Protein AF-A0A327U2F1-F1 (afdb_monomer_lite)

Sequence (173 aa):
MKSTLTELVAAAAGGSTENSPLPLDLAAALYTAVAEDRASMRLNGAPATAQMMVEISSTDDPDEYLATAESSLRYSLTLDGEAAVTRLCWTLDCWGESVGRGMLTRPCRDHLDNVVPGLLPNAADDIRPGDREAAARESRTMRLNAWEQEARNALIGHQGDLRVIDGLRTESA

Radius of gyration: 26.9 Å; chains: 1; bounding box: 74×36×68 Å

pLDDT: mean 76.72, std 14.53, range [38.81, 93.31]

Foldseek 3Di:
DKDQLQQQLVCLVVVNCVRHVDHNVLSVVVLVVVQLCCVLQVVVVADDSRGWMKDWDDDPDPQWIWIATPPQWIWIWGNPDPTDIFTFQSPPPGRAGFDDRYNDRGGHPVCVVVPDPDDDPPPPPDDDVPVVVVSVVVVVVVVVVVVVVVVVVVVVVVVVVVVVVVVVVVVVD

Structure (mmCIF, N/CA/C/O backbone):
data_AF-A0A327U2F1-F1
#
_entry.id   AF-A0A327U2F1-F1
#
loop_
_atom_site.group_PDB
_atom_site.id
_atom_site.type_symbol
_atom_site.label_atom_id
_atom_site.label_alt_id
_atom_site.label_comp_id
_atom_site.label_asym_id
_atom_site.label_entity_id
_atom_site.label_seq_id
_atom_site.pdbx_PDB_ins_code
_atom_site.Cartn_x
_atom_site.Cartn_y
_atom_site.Cartn_z
_atom_site.occupancy
_atom_site.B_iso_or_equiv
_atom_site.auth_seq_id
_atom_site.auth_comp_id
_atom_site.auth_asym_id
_atom_site.auth_atom_id
_atom_site.pdbx_PDB_model_num
ATOM 1 N N . MET A 1 1 ? 15.005 5.357 -11.309 1.00 81.88 1 MET A N 1
ATOM 2 C CA . MET A 1 1 ? 14.381 5.917 -12.532 1.00 81.88 1 MET A CA 1
ATOM 3 C C . MET A 1 1 ? 13.040 6.528 -12.162 1.00 81.88 1 MET A C 1
ATOM 5 O O . MET A 1 1 ? 12.336 5.895 -11.390 1.00 81.88 1 MET A O 1
ATOM 9 N N . LYS A 1 2 ? 12.697 7.723 -12.667 1.00 86.12 2 LYS A N 1
ATOM 10 C CA . LYS A 1 2 ? 11.400 8.380 -12.420 1.00 86.12 2 LYS A CA 1
ATOM 11 C C . LYS A 1 2 ? 10.613 8.491 -13.721 1.00 86.12 2 LYS A C 1
ATOM 13 O O . LYS A 1 2 ? 11.114 9.096 -14.662 1.00 86.12 2 LYS A O 1
ATOM 18 N N . SER A 1 3 ? 9.407 7.943 -13.752 1.00 88.00 3 SER A N 1
ATOM 19 C CA . SER A 1 3 ? 8.504 7.975 -14.909 1.00 88.00 3 SER A CA 1
ATOM 20 C C . SER A 1 3 ? 7.054 7.987 -14.439 1.00 88.00 3 SER A C 1
ATOM 22 O O . SER A 1 3 ? 6.764 7.603 -13.304 1.00 88.00 3 SER A O 1
ATOM 24 N N . THR A 1 4 ? 6.121 8.383 -15.298 1.00 91.00 4 THR A N 1
ATOM 25 C CA . THR A 1 4 ? 4.705 8.101 -15.031 1.00 91.00 4 THR A CA 1
ATOM 26 C C . THR A 1 4 ? 4.415 6.608 -15.214 1.00 91.00 4 THR A C 1
ATOM 28 O O . THR A 1 4 ? 5.114 5.906 -15.952 1.00 91.00 4 THR A O 1
ATOM 31 N N . LEU A 1 5 ? 3.358 6.104 -14.572 1.00 87.06 5 LEU A N 1
ATOM 32 C CA . LEU A 1 5 ? 2.925 4.710 -14.744 1.00 87.06 5 LEU A CA 1
ATOM 33 C C . LEU A 1 5 ? 2.603 4.353 -16.205 1.00 87.06 5 LEU A C 1
ATOM 35 O O . LEU A 1 5 ? 2.879 3.239 -16.643 1.00 87.06 5 LEU A O 1
ATOM 39 N N . THR A 1 6 ? 2.041 5.289 -16.975 1.00 89.38 6 THR A N 1
ATOM 40 C CA . THR A 1 6 ? 1.715 5.047 -18.392 1.00 89.38 6 THR A CA 1
ATOM 41 C C . THR A 1 6 ? 2.972 4.973 -19.255 1.00 89.38 6 THR A C 1
ATOM 43 O O . THR A 1 6 ? 3.067 4.107 -20.123 1.00 89.38 6 THR A O 1
ATOM 46 N N . GLU A 1 7 ? 3.949 5.850 -19.008 1.00 90.06 7 GLU A N 1
ATOM 47 C CA . GLU A 1 7 ? 5.244 5.814 -19.697 1.00 90.06 7 GLU A CA 1
ATOM 48 C C . GLU A 1 7 ? 6.001 4.522 -19.395 1.00 90.06 7 GLU A C 1
ATOM 50 O O . GLU A 1 7 ? 6.575 3.939 -20.309 1.00 90.06 7 GLU A O 1
ATOM 55 N N . LEU A 1 8 ? 5.942 4.040 -18.150 1.00 88.00 8 LEU A N 1
ATOM 56 C CA . LEU A 1 8 ? 6.572 2.787 -17.742 1.00 88.00 8 LEU A CA 1
ATOM 57 C C . LEU A 1 8 ? 6.010 1.591 -18.526 1.00 88.00 8 LEU A C 1
ATOM 59 O O . LEU A 1 8 ? 6.764 0.812 -19.104 1.00 88.00 8 LEU A O 1
ATOM 63 N N . VAL A 1 9 ? 4.680 1.475 -18.601 1.00 89.44 9 VAL A N 1
ATOM 64 C CA . VAL A 1 9 ? 4.012 0.401 -19.355 1.00 89.44 9 VAL A CA 1
ATOM 65 C C . VAL A 1 9 ? 4.309 0.514 -20.853 1.00 89.44 9 VAL A C 1
ATOM 67 O O . VAL A 1 9 ? 4.616 -0.486 -21.501 1.00 89.44 9 VAL A O 1
ATOM 70 N N . ALA A 1 10 ? 4.264 1.726 -21.413 1.00 88.44 10 ALA A N 1
ATOM 71 C CA . ALA A 1 10 ? 4.562 1.952 -22.826 1.00 88.44 10 ALA A CA 1
ATOM 72 C C . ALA A 1 10 ? 6.023 1.614 -23.174 1.00 88.44 10 ALA A C 1
ATOM 74 O O . ALA A 1 10 ? 6.286 0.996 -24.206 1.00 88.44 10 ALA A O 1
ATOM 75 N N . ALA A 1 11 ? 6.969 1.974 -22.305 1.00 86.94 11 ALA A N 1
ATOM 76 C CA . ALA A 1 11 ? 8.381 1.656 -22.469 1.00 86.94 11 ALA A CA 1
ATOM 77 C C . ALA A 1 11 ? 8.644 0.148 -22.386 1.00 86.94 11 ALA A C 1
ATOM 79 O O . ALA A 1 11 ? 9.365 -0.387 -23.231 1.00 86.94 11 ALA A O 1
ATOM 80 N N . ALA A 1 12 ? 8.001 -0.542 -21.439 1.00 86.31 12 ALA A N 1
ATOM 81 C CA . ALA A 1 12 ? 8.086 -1.992 -21.313 1.00 86.31 12 ALA A CA 1
ATOM 82 C C . ALA A 1 12 ? 7.512 -2.711 -22.549 1.00 86.31 12 ALA A C 1
ATOM 84 O O . ALA A 1 12 ? 8.099 -3.677 -23.031 1.00 86.31 12 ALA A O 1
ATOM 85 N N . ALA A 1 13 ? 6.414 -2.201 -23.121 1.00 87.00 13 ALA A N 1
ATOM 86 C CA . ALA A 1 13 ? 5.814 -2.747 -24.341 1.00 87.00 13 ALA A CA 1
ATOM 87 C C . ALA A 1 13 ? 6.685 -2.520 -25.588 1.00 87.00 13 ALA A C 1
ATOM 89 O O . ALA A 1 13 ? 6.722 -3.359 -26.486 1.00 87.00 13 ALA A O 1
ATOM 90 N N . GLY A 1 14 ? 7.383 -1.383 -25.646 1.00 83.00 14 GLY A N 1
ATOM 91 C CA . GLY A 1 14 ? 8.299 -1.037 -26.733 1.00 83.00 14 GLY A CA 1
ATOM 92 C C . GLY A 1 14 ? 9.695 -1.654 -26.611 1.00 83.00 14 GLY A C 1
ATOM 93 O O . GLY A 1 14 ? 10.513 -1.447 -27.506 1.00 83.00 14 GLY A O 1
ATOM 94 N N . GLY A 1 15 ? 9.990 -2.373 -25.521 1.00 72.12 15 GLY A N 1
ATOM 95 C CA . GLY A 1 15 ? 11.315 -2.940 -25.248 1.00 72.12 15 GLY A CA 1
ATOM 96 C C . GLY A 1 15 ? 12.400 -1.890 -24.980 1.00 72.12 15 GLY A C 1
ATOM 97 O O . GLY A 1 15 ? 13.583 -2.171 -25.167 1.00 72.12 15 GLY A O 1
ATOM 98 N N . SER A 1 16 ? 12.018 -0.673 -24.582 1.00 70.06 16 SER A N 1
ATOM 99 C CA . SER A 1 16 ? 12.968 0.402 -24.289 1.00 70.06 16 SER A CA 1
ATOM 100 C C . SER A 1 16 ? 13.442 0.325 -22.839 1.00 70.06 16 SER A C 1
ATOM 102 O O . SER A 1 16 ? 12.703 0.660 -21.911 1.00 70.06 16 SER A O 1
ATOM 104 N N . THR A 1 17 ? 14.702 -0.071 -22.651 1.00 63.50 17 THR A N 1
ATOM 105 C CA . THR A 1 17 ? 15.356 -0.139 -21.335 1.00 63.50 17 THR A CA 1
ATOM 106 C C . THR A 1 17 ? 15.721 1.232 -20.766 1.00 63.50 17 THR A C 1
ATOM 108 O O . THR A 1 17 ? 15.960 1.339 -19.567 1.00 63.50 17 THR A O 1
ATOM 111 N N . GLU A 1 18 ? 15.729 2.293 -21.585 1.00 63.94 18 GLU A N 1
ATOM 112 C CA . GLU A 1 18 ? 15.960 3.667 -21.107 1.00 63.94 18 GLU A CA 1
ATOM 113 C C . GLU A 1 18 ? 14.835 4.146 -20.179 1.00 63.94 18 GLU A C 1
ATOM 115 O O . GLU A 1 18 ? 15.088 4.929 -19.265 1.00 63.94 18 GLU A O 1
ATOM 120 N N . ASN A 1 19 ? 13.609 3.649 -20.395 1.00 63.22 19 ASN A N 1
ATOM 121 C CA . ASN A 1 19 ? 12.398 4.141 -19.733 1.00 63.22 19 ASN A CA 1
ATOM 122 C C . ASN A 1 19 ? 11.614 3.063 -18.958 1.00 63.22 19 ASN A C 1
ATOM 124 O O . ASN A 1 19 ? 10.681 3.412 -18.236 1.00 63.22 19 ASN A O 1
ATOM 128 N N . SER A 1 20 ? 11.958 1.774 -19.081 1.00 75.00 20 SER A N 1
ATOM 129 C CA . SER A 1 20 ? 11.461 0.724 -18.182 1.00 75.00 20 SER A CA 1
ATOM 130 C C . SER A 1 20 ? 12.533 -0.332 -17.909 1.00 75.00 20 SER A C 1
ATOM 132 O O . SER A 1 20 ? 12.900 -1.068 -18.825 1.00 75.00 20 SER A O 1
ATOM 134 N N . PRO A 1 21 ? 12.998 -0.477 -16.654 1.00 80.94 21 PRO A N 1
ATOM 135 C CA . PRO A 1 21 ? 13.828 -1.608 -16.255 1.00 80.94 21 PRO A CA 1
ATOM 136 C C . PRO A 1 21 ? 13.002 -2.890 -16.042 1.00 80.94 21 PRO A C 1
ATOM 138 O O . PRO A 1 21 ? 13.579 -3.941 -15.798 1.00 80.94 21 PRO A O 1
ATOM 141 N N . LEU A 1 22 ? 11.666 -2.816 -16.110 1.00 86.12 22 LEU A N 1
ATOM 142 C CA . LEU A 1 22 ? 10.762 -3.926 -15.812 1.00 86.12 22 LEU A CA 1
ATOM 143 C C . LEU A 1 22 ? 10.200 -4.570 -17.094 1.00 86.12 22 LEU A C 1
ATOM 145 O O . LEU A 1 22 ? 9.918 -3.844 -18.058 1.00 86.12 22 LEU A O 1
ATOM 149 N N . PRO A 1 23 ? 9.936 -5.892 -17.090 1.00 88.75 23 PRO A N 1
ATOM 150 C CA . PRO A 1 23 ? 9.118 -6.559 -18.101 1.00 88.75 23 PRO A CA 1
ATOM 151 C C . PRO A 1 23 ? 7.698 -5.985 -18.179 1.00 88.75 23 PRO A C 1
ATOM 153 O O . PRO A 1 23 ? 7.166 -5.467 -17.195 1.00 88.75 23 PRO A O 1
ATOM 156 N N . LEU A 1 24 ? 7.054 -6.135 -19.342 1.00 88.31 24 LEU A N 1
ATOM 157 C CA . LEU A 1 24 ? 5.709 -5.603 -19.596 1.00 88.31 24 LEU A CA 1
ATOM 158 C C . LEU A 1 24 ? 4.666 -6.115 -18.598 1.00 88.31 24 LEU A C 1
ATOM 160 O O . LEU A 1 24 ? 3.898 -5.315 -18.064 1.00 88.31 24 LEU A O 1
ATOM 164 N N . ASP A 1 25 ? 4.663 -7.418 -18.324 1.00 88.75 25 ASP A N 1
ATOM 165 C CA . ASP A 1 25 ? 3.681 -8.034 -17.427 1.00 88.75 25 ASP A CA 1
ATOM 166 C C . ASP A 1 25 ? 3.788 -7.460 -16.010 1.00 88.75 25 ASP A C 1
ATOM 168 O O . ASP A 1 25 ? 2.780 -7.112 -15.393 1.00 88.75 25 ASP A O 1
ATOM 172 N N . LEU A 1 26 ? 5.017 -7.247 -15.531 1.00 89.81 26 LEU A N 1
ATOM 173 C CA . LEU A 1 26 ? 5.280 -6.677 -14.213 1.00 89.81 26 LEU A CA 1
ATOM 174 C C . LEU A 1 26 ? 4.917 -5.186 -14.146 1.00 89.81 26 LEU A C 1
ATOM 176 O O . LEU A 1 26 ? 4.334 -4.730 -13.162 1.00 89.81 26 LEU A O 1
ATOM 180 N N . ALA A 1 27 ? 5.200 -4.421 -15.204 1.00 90.19 27 ALA A N 1
ATOM 181 C CA . ALA A 1 27 ? 4.784 -3.023 -15.297 1.00 90.19 27 ALA A CA 1
ATOM 182 C C . ALA A 1 27 ? 3.247 -2.884 -15.297 1.00 90.19 27 ALA A C 1
ATOM 184 O O . ALA A 1 27 ? 2.698 -1.997 -14.636 1.00 90.19 27 ALA A O 1
ATOM 185 N N . ALA A 1 28 ? 2.540 -3.781 -15.993 1.00 89.81 28 ALA A N 1
ATOM 186 C CA . ALA A 1 28 ? 1.079 -3.833 -16.000 1.00 89.81 28 ALA A CA 1
ATOM 187 C C . ALA A 1 28 ? 0.501 -4.266 -14.638 1.00 89.81 28 ALA A C 1
ATOM 189 O O . ALA A 1 28 ? -0.496 -3.697 -14.176 1.00 89.81 28 ALA A O 1
ATOM 190 N N . ALA A 1 29 ? 1.145 -5.223 -13.965 1.00 90.25 29 ALA A N 1
ATOM 191 C CA . ALA A 1 29 ? 0.783 -5.641 -12.614 1.00 90.25 29 ALA A CA 1
ATOM 192 C C . ALA A 1 29 ? 0.938 -4.486 -11.613 1.00 90.25 29 ALA A C 1
ATOM 194 O O . ALA A 1 29 ? 0.014 -4.209 -10.847 1.00 90.25 29 ALA A O 1
ATOM 195 N N . LEU A 1 30 ? 2.046 -3.740 -11.680 1.00 90.06 30 LEU A N 1
ATOM 196 C CA . LEU A 1 30 ? 2.272 -2.557 -10.847 1.00 90.06 30 LEU A CA 1
ATOM 197 C C . LEU A 1 30 ? 1.222 -1.468 -11.098 1.00 90.06 30 LEU A C 1
ATOM 199 O O . LEU A 1 30 ? 0.677 -0.912 -10.144 1.00 90.06 30 LEU A O 1
ATOM 203 N N . TYR A 1 31 ? 0.894 -1.181 -12.363 1.00 90.62 31 TYR A N 1
ATOM 204 C CA . TYR A 1 31 ? -0.174 -0.235 -12.702 1.00 90.62 31 TYR A CA 1
ATOM 205 C C . TYR A 1 31 ? -1.494 -0.622 -12.025 1.00 90.62 31 TYR A C 1
ATOM 207 O O . TYR A 1 31 ? -2.163 0.218 -11.416 1.00 90.62 31 TYR A O 1
ATOM 215 N N . THR A 1 32 ? -1.857 -1.901 -12.127 1.00 89.44 32 THR A N 1
ATOM 216 C CA . THR A 1 32 ? -3.103 -2.439 -11.572 1.00 89.44 32 THR A CA 1
ATOM 217 C C . THR A 1 32 ? -3.100 -2.355 -10.049 1.00 89.44 32 THR A C 1
ATOM 219 O O . THR A 1 32 ? -4.050 -1.825 -9.476 1.00 89.44 32 THR A O 1
ATOM 222 N N . ALA A 1 33 ? -2.004 -2.757 -9.399 1.00 88.25 33 ALA A N 1
ATOM 223 C CA . ALA A 1 33 ? -1.843 -2.664 -7.950 1.00 88.25 33 ALA A CA 1
ATOM 224 C C . ALA A 1 33 ? -2.005 -1.218 -7.446 1.00 88.25 33 ALA A C 1
ATOM 226 O O . ALA A 1 33 ? -2.763 -0.964 -6.508 1.00 88.25 33 ALA A O 1
ATOM 227 N N . VAL A 1 34 ? -1.375 -0.245 -8.116 1.00 87.69 34 VAL A N 1
ATOM 228 C CA . VAL A 1 34 ? -1.520 1.177 -7.764 1.00 87.69 34 VAL A CA 1
ATOM 229 C C . VAL A 1 34 ? -2.951 1.664 -7.995 1.00 87.69 34 VAL A C 1
ATOM 231 O O . VAL A 1 34 ? -3.483 2.413 -7.174 1.00 87.69 34 VAL A O 1
ATOM 234 N N . ALA A 1 35 ? -3.610 1.251 -9.082 1.00 86.88 35 ALA A N 1
ATOM 235 C CA . ALA A 1 35 ? -5.000 1.615 -9.353 1.00 86.88 35 ALA A CA 1
ATOM 236 C C . ALA A 1 35 ? -5.957 1.096 -8.267 1.00 86.88 35 ALA A C 1
ATOM 238 O O . ALA A 1 35 ? -6.794 1.855 -7.765 1.00 86.88 35 ALA A O 1
ATOM 239 N N . GLU A 1 36 ? -5.815 -0.174 -7.888 1.00 85.62 36 GLU A N 1
ATOM 240 C CA . GLU A 1 36 ? -6.610 -0.822 -6.845 1.00 85.62 36 GLU A CA 1
ATOM 241 C C . GLU A 1 36 ? -6.368 -0.187 -5.475 1.00 85.62 36 GLU A C 1
ATOM 243 O O . GLU A 1 36 ? -7.316 0.097 -4.734 1.00 85.62 36 GLU A O 1
ATOM 248 N N . ASP A 1 37 ? -5.115 0.119 -5.146 1.00 80.94 37 ASP A N 1
ATOM 249 C CA . ASP A 1 37 ? -4.766 0.801 -3.907 1.00 80.94 37 ASP A CA 1
ATOM 250 C C . ASP A 1 37 ? -5.311 2.226 -3.870 1.00 80.94 37 ASP A C 1
ATOM 252 O O . ASP A 1 37 ? -5.944 2.619 -2.890 1.00 80.94 37 ASP A O 1
ATOM 256 N N . ARG A 1 38 ? -5.160 2.988 -4.955 1.00 80.88 38 ARG A N 1
ATOM 257 C CA . ARG A 1 38 ? -5.714 4.3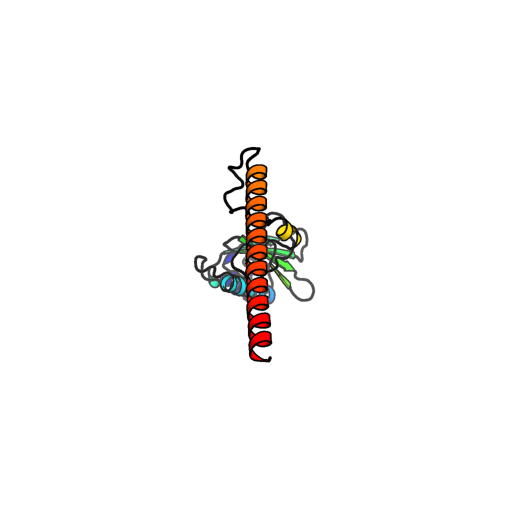42 -5.079 1.00 80.88 38 ARG A CA 1
ATOM 258 C C . ARG A 1 38 ? -7.232 4.342 -4.896 1.00 80.88 38 ARG A C 1
ATOM 260 O O . ARG A 1 38 ? -7.762 5.207 -4.192 1.00 80.88 38 ARG A O 1
ATOM 267 N N . ALA A 1 39 ? -7.927 3.381 -5.506 1.00 79.88 39 ALA A N 1
ATOM 268 C CA . ALA A 1 39 ? -9.376 3.231 -5.399 1.00 79.88 39 ALA A CA 1
ATOM 269 C C . ALA A 1 39 ? -9.810 2.801 -3.988 1.00 79.88 39 ALA A C 1
ATOM 271 O O . ALA A 1 39 ? -10.674 3.443 -3.384 1.00 79.88 39 ALA A O 1
ATOM 272 N N . SER A 1 40 ? -9.187 1.758 -3.432 1.00 76.81 40 SER A N 1
ATOM 273 C CA . SER A 1 40 ? -9.511 1.235 -2.097 1.00 76.81 40 SER A CA 1
ATOM 274 C C . SER A 1 40 ? -9.218 2.247 -0.986 1.00 76.81 40 SER A C 1
ATOM 276 O O . SER A 1 40 ? -9.946 2.317 0.006 1.00 76.81 40 SER A O 1
ATOM 278 N N . MET A 1 41 ? -8.199 3.085 -1.176 1.00 73.56 41 MET A N 1
ATOM 279 C CA . MET A 1 41 ? -7.802 4.134 -0.240 1.00 73.56 41 MET A CA 1
ATOM 280 C C . MET A 1 41 ? -8.442 5.488 -0.524 1.00 73.56 41 MET A C 1
ATOM 282 O O . MET A 1 41 ? -8.155 6.440 0.196 1.00 73.56 41 MET A O 1
ATOM 286 N N . ARG A 1 42 ? -9.311 5.587 -1.539 1.00 73.38 42 ARG A N 1
ATOM 287 C CA . ARG A 1 42 ? -9.991 6.825 -1.949 1.00 73.38 42 ARG A CA 1
ATOM 288 C C . ARG A 1 42 ? -9.033 8.024 -1.991 1.00 73.38 42 ARG A C 1
ATOM 290 O O . ARG A 1 42 ? -9.360 9.103 -1.489 1.00 73.38 42 ARG A O 1
ATOM 297 N N . LEU A 1 43 ? -7.857 7.839 -2.595 1.00 71.94 43 LEU A N 1
ATOM 298 C CA . LEU A 1 43 ? -6.842 8.885 -2.778 1.00 71.94 43 LEU A CA 1
ATOM 299 C C . LEU A 1 43 ? -7.281 9.863 -3.881 1.00 71.94 43 LEU A C 1
ATOM 301 O O . LEU A 1 43 ? -6.610 10.052 -4.890 1.00 71.94 43 LEU A O 1
ATOM 305 N N . ASN A 1 44 ? -8.449 10.478 -3.708 1.00 66.94 44 ASN A N 1
ATOM 306 C CA . ASN A 1 44 ? -9.093 11.319 -4.715 1.00 66.94 44 ASN A CA 1
ATOM 307 C C . ASN A 1 44 ? -8.343 12.638 -4.959 1.00 66.94 44 ASN A C 1
ATOM 309 O O . ASN A 1 44 ? -8.579 13.280 -5.976 1.00 66.94 44 ASN A O 1
ATOM 313 N N . GLY A 1 45 ? -7.461 13.036 -4.034 1.00 70.19 45 GLY A N 1
ATOM 314 C CA . GLY A 1 45 ? -6.553 14.174 -4.198 1.00 70.19 45 GLY A CA 1
ATOM 315 C C . GLY A 1 45 ? -5.222 13.824 -4.870 1.00 70.19 45 GLY A C 1
ATOM 316 O O . GLY A 1 45 ? -4.489 14.735 -5.240 1.00 70.19 45 GLY A O 1
ATOM 317 N N . ALA A 1 46 ? -4.902 12.535 -5.031 1.00 74.44 46 ALA A N 1
ATOM 318 C CA . ALA A 1 46 ? -3.744 12.112 -5.809 1.00 74.44 46 ALA A CA 1
ATOM 319 C C . ALA A 1 46 ? -4.065 12.195 -7.312 1.00 74.44 46 ALA A C 1
ATOM 321 O O . ALA A 1 46 ? -5.236 12.024 -7.695 1.00 74.44 46 ALA A O 1
ATOM 322 N N . PRO A 1 47 ? -3.050 12.405 -8.170 1.00 80.69 47 PRO A N 1
ATOM 323 C CA . PRO A 1 47 ? -3.222 12.354 -9.615 1.00 80.69 47 PRO A CA 1
ATOM 324 C C . PRO A 1 47 ? -3.935 11.080 -10.073 1.00 80.69 47 PRO A C 1
ATOM 326 O O . PRO A 1 47 ? -4.014 10.066 -9.365 1.00 80.69 47 P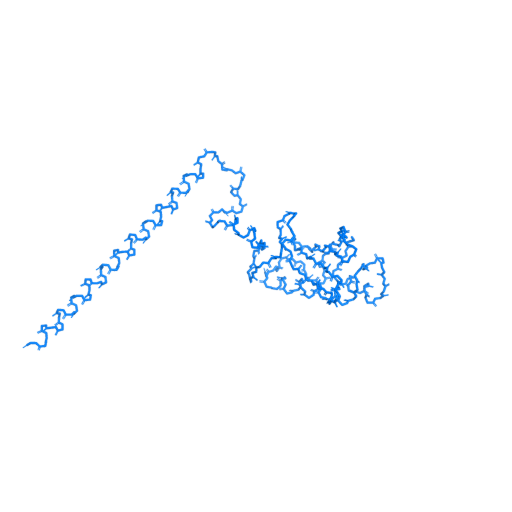RO A O 1
ATOM 329 N N . ALA A 1 48 ? -4.511 11.131 -11.272 1.00 84.62 48 ALA A N 1
ATOM 330 C CA . ALA A 1 48 ? -5.032 9.923 -11.896 1.00 84.62 48 ALA A CA 1
ATOM 331 C C . ALA A 1 48 ? -3.901 8.890 -11.999 1.00 84.62 48 ALA A C 1
ATOM 333 O O . ALA A 1 48 ? -2.767 9.273 -12.270 1.00 84.62 48 ALA A O 1
ATOM 334 N N . THR A 1 49 ? -4.200 7.596 -11.834 1.00 84.19 49 THR A N 1
ATOM 335 C CA . THR A 1 49 ? -3.189 6.521 -11.859 1.00 84.19 49 THR A CA 1
ATOM 336 C C . THR A 1 49 ? -2.232 6.651 -13.046 1.00 84.19 49 THR A C 1
ATOM 338 O O . THR A 1 49 ? -1.026 6.544 -12.886 1.00 84.19 49 THR A O 1
ATOM 341 N N . ALA A 1 50 ? -2.756 6.992 -14.225 1.00 83.81 50 ALA A N 1
ATOM 342 C CA . ALA A 1 50 ? -1.973 7.194 -15.442 1.00 83.81 50 ALA A CA 1
ATOM 343 C C . ALA A 1 50 ? -0.864 8.262 -15.332 1.00 83.81 50 ALA A C 1
ATOM 345 O O . ALA A 1 50 ? 0.139 8.165 -16.037 1.00 83.81 50 ALA A O 1
ATOM 346 N N . GLN A 1 51 ? -1.062 9.269 -14.482 1.00 86.12 51 GLN A N 1
ATOM 347 C CA . GLN A 1 51 ? -0.188 10.429 -14.291 1.00 86.12 51 GLN A CA 1
ATOM 348 C C . GLN A 1 51 ? 0.641 10.346 -13.005 1.00 86.12 51 GLN A C 1
ATOM 350 O O . GLN A 1 51 ? 1.466 11.224 -12.779 1.00 86.12 51 GLN A O 1
ATOM 355 N N . MET A 1 52 ? 0.425 9.330 -12.163 1.00 87.69 52 MET A N 1
ATOM 356 C CA . MET A 1 52 ? 1.199 9.180 -10.935 1.00 87.69 52 MET A CA 1
ATOM 357 C C . MET A 1 52 ? 2.660 8.898 -11.277 1.00 87.69 52 MET A C 1
ATOM 359 O O . MET A 1 52 ? 2.959 7.959 -12.026 1.00 87.69 52 MET A O 1
ATOM 363 N N . MET A 1 53 ? 3.559 9.700 -10.710 1.00 89.75 53 MET A N 1
ATOM 364 C CA . MET A 1 53 ? 4.991 9.449 -10.796 1.00 89.75 53 MET A CA 1
ATOM 365 C C . MET A 1 53 ? 5.369 8.229 -9.961 1.00 89.75 53 MET A C 1
ATOM 367 O O . MET A 1 53 ? 4.936 8.066 -8.817 1.00 89.75 53 MET A O 1
ATOM 371 N N . VAL A 1 54 ? 6.213 7.386 -10.543 1.00 90.19 54 VAL A N 1
ATOM 372 C CA . VAL A 1 54 ? 6.803 6.218 -9.899 1.00 90.19 54 VAL A CA 1
ATOM 373 C C . VAL A 1 54 ? 8.311 6.315 -9.998 1.00 90.19 54 VAL A C 1
ATOM 375 O O . VAL A 1 54 ? 8.874 6.589 -11.059 1.00 90.19 54 VAL A O 1
ATOM 378 N N . GLU A 1 55 ? 8.961 6.089 -8.866 1.00 91.06 55 GLU A N 1
ATOM 379 C CA . GLU A 1 55 ? 10.398 5.930 -8.765 1.00 91.06 55 GLU A CA 1
ATOM 380 C C . GLU A 1 55 ? 10.740 4.452 -8.589 1.00 91.06 55 GLU A C 1
ATOM 382 O O . GLU A 1 55 ? 10.305 3.831 -7.623 1.00 91.06 55 GLU A O 1
ATOM 387 N N . ILE A 1 56 ? 11.516 3.900 -9.522 1.00 90.25 56 ILE A N 1
ATOM 388 C CA . ILE A 1 56 ? 12.041 2.533 -9.452 1.00 90.25 56 ILE A CA 1
ATOM 389 C C . ILE A 1 56 ? 13.512 2.585 -9.054 1.00 90.25 56 ILE A C 1
ATOM 391 O O . ILE A 1 56 ? 14.314 3.255 -9.718 1.00 90.25 56 ILE A O 1
ATOM 395 N N . SER A 1 57 ? 13.864 1.856 -8.004 1.00 88.81 57 SER A N 1
ATOM 396 C CA . SER A 1 57 ? 15.232 1.650 -7.528 1.00 88.81 57 SER A CA 1
ATOM 397 C C . SER A 1 57 ? 15.537 0.156 -7.456 1.00 88.81 57 SER A C 1
ATOM 399 O O . SER A 1 57 ? 14.699 -0.614 -6.991 1.00 88.81 57 SER A O 1
ATOM 401 N N . SER A 1 58 ? 16.727 -0.246 -7.902 1.00 84.81 58 SER A N 1
ATOM 402 C CA . SER A 1 58 ? 17.239 -1.603 -7.681 1.00 84.81 58 SER A CA 1
ATOM 403 C C . SER A 1 58 ? 17.505 -1.835 -6.195 1.00 84.81 58 SER A C 1
ATOM 405 O O . SER A 1 58 ? 17.863 -0.891 -5.481 1.00 84.81 58 SER A O 1
ATOM 407 N N . THR A 1 59 ? 17.353 -3.073 -5.741 1.00 83.94 59 THR A N 1
ATOM 408 C CA . THR A 1 59 ? 17.844 -3.510 -4.429 1.00 83.94 59 THR A CA 1
ATOM 409 C C . THR A 1 59 ? 19.235 -4.146 -4.584 1.00 83.94 59 THR A C 1
ATOM 411 O O . THR A 1 59 ? 19.860 -4.037 -5.643 1.00 83.94 59 THR A O 1
ATOM 414 N N . ASP A 1 60 ? 19.753 -4.760 -3.516 1.00 83.69 60 ASP A N 1
ATOM 415 C CA . ASP A 1 60 ? 20.979 -5.567 -3.578 1.00 83.69 60 ASP A CA 1
ATOM 416 C C . ASP A 1 60 ? 20.773 -6.886 -4.352 1.00 83.69 60 ASP A C 1
ATOM 418 O O . ASP A 1 60 ? 21.750 -7.524 -4.752 1.00 83.69 60 ASP A O 1
ATOM 422 N N . ASP A 1 61 ? 19.516 -7.284 -4.574 1.00 81.94 61 ASP A N 1
ATOM 423 C CA . ASP A 1 61 ? 19.132 -8.457 -5.353 1.00 81.94 61 ASP A CA 1
ATOM 424 C C . ASP A 1 61 ? 18.818 -8.040 -6.806 1.00 81.94 61 ASP A C 1
ATOM 426 O O . ASP A 1 61 ? 18.012 -7.130 -7.023 1.00 81.94 61 ASP A O 1
ATOM 430 N N . PRO A 1 62 ? 19.458 -8.651 -7.823 1.00 78.75 62 PRO A N 1
ATOM 431 C CA . PRO A 1 62 ? 19.223 -8.308 -9.226 1.00 78.75 62 PRO A CA 1
ATOM 432 C C . PRO A 1 62 ? 17.790 -8.578 -9.705 1.00 78.75 62 PRO A C 1
ATOM 434 O O . PRO A 1 62 ? 17.370 -7.953 -10.682 1.00 78.75 62 PRO A O 1
ATOM 437 N N . ASP A 1 63 ? 17.062 -9.473 -9.038 1.00 84.00 63 ASP A N 1
ATOM 438 C CA . ASP A 1 63 ? 15.709 -9.878 -9.408 1.00 84.00 63 ASP A CA 1
ATOM 439 C C . ASP A 1 63 ? 14.634 -9.155 -8.577 1.00 84.00 63 ASP A C 1
ATOM 441 O O . ASP A 1 63 ? 13.436 -9.392 -8.763 1.00 84.00 63 ASP A O 1
ATOM 445 N N . GLU A 1 64 ? 15.035 -8.211 -7.714 1.00 87.81 64 GLU A N 1
ATOM 446 C CA . GLU A 1 64 ? 14.123 -7.385 -6.928 1.00 87.81 64 GLU A CA 1
ATOM 447 C C . GLU A 1 64 ? 14.265 -5.880 -7.195 1.00 87.81 64 GLU A C 1
ATOM 449 O O . GLU A 1 64 ? 15.346 -5.290 -7.283 1.00 87.81 64 GLU A O 1
ATOM 454 N N . TYR A 1 65 ? 13.116 -5.212 -7.250 1.00 89.38 65 TYR A N 1
ATOM 455 C CA . TYR A 1 65 ? 13.033 -3.765 -7.381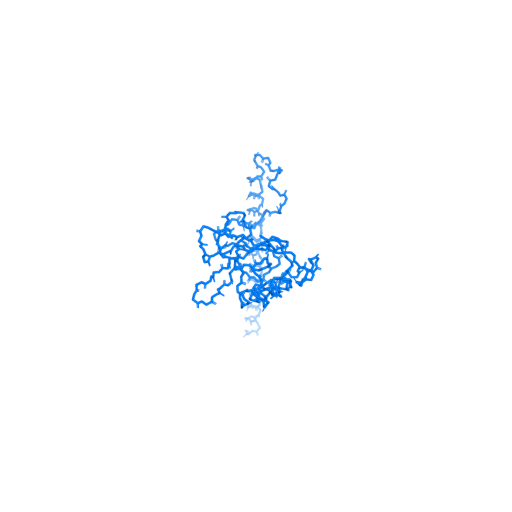 1.00 89.38 65 TYR A CA 1
ATOM 456 C C . TYR A 1 65 ? 12.089 -3.180 -6.346 1.00 89.38 65 TYR A C 1
ATOM 458 O O . TYR A 1 65 ? 11.024 -3.720 -6.049 1.00 89.38 65 TYR A O 1
ATOM 466 N N . LEU A 1 66 ? 12.445 -1.996 -5.865 1.00 89.50 66 LEU A N 1
ATOM 467 C CA . LEU A 1 66 ? 11.566 -1.166 -5.063 1.00 89.50 66 LEU A CA 1
ATOM 468 C C . LEU A 1 66 ? 10.927 -0.109 -5.966 1.00 89.50 66 LEU A C 1
ATOM 470 O O . LEU A 1 66 ? 11.623 0.705 -6.576 1.00 89.50 66 LEU A O 1
ATOM 474 N N . ALA A 1 67 ? 9.598 -0.099 -6.016 1.00 90.56 67 ALA A N 1
ATOM 475 C CA . ALA A 1 67 ? 8.823 0.948 -6.667 1.00 90.56 67 ALA A CA 1
ATOM 476 C C . ALA A 1 67 ? 8.128 1.829 -5.626 1.00 90.56 67 ALA A C 1
ATOM 478 O O . ALA A 1 67 ? 7.388 1.347 -4.768 1.00 90.56 67 ALA A O 1
ATOM 479 N N . THR A 1 68 ? 8.343 3.139 -5.720 1.00 89.25 68 THR A N 1
ATOM 480 C CA . THR A 1 68 ? 7.676 4.140 -4.884 1.00 89.25 68 THR A CA 1
ATOM 481 C C . THR A 1 68 ? 6.800 5.025 -5.758 1.00 89.25 68 THR A C 1
ATOM 483 O O . THR A 1 68 ? 7.314 5.778 -6.582 1.00 89.25 68 THR A O 1
ATOM 486 N N . ALA A 1 69 ? 5.482 4.940 -5.589 1.00 86.31 69 ALA A N 1
ATOM 487 C CA . ALA A 1 69 ? 4.528 5.800 -6.280 1.00 86.31 69 ALA A CA 1
ATOM 488 C C . ALA A 1 69 ? 4.187 7.031 -5.427 1.00 86.31 69 ALA A C 1
ATOM 490 O O . ALA A 1 69 ? 4.195 6.963 -4.190 1.00 86.31 69 ALA A O 1
ATOM 491 N N . GLU A 1 70 ? 3.872 8.150 -6.090 1.00 73.94 70 GLU A N 1
ATOM 492 C CA . GLU A 1 70 ? 3.372 9.380 -5.459 1.00 73.94 70 GLU A CA 1
ATOM 493 C C . GLU A 1 70 ? 2.421 9.069 -4.301 1.00 73.94 70 GLU A C 1
ATOM 495 O O . GLU A 1 70 ? 1.582 8.179 -4.418 1.00 73.94 70 GLU A O 1
ATOM 500 N N . SER A 1 71 ? 2.533 9.814 -3.195 1.00 62.06 71 SER A N 1
ATOM 501 C CA . SER A 1 71 ? 1.819 9.585 -1.923 1.00 62.06 71 SER A CA 1
ATOM 502 C C . SER A 1 71 ? 2.328 8.435 -1.038 1.00 62.06 71 SER A C 1
ATOM 504 O O . SER A 1 71 ? 1.581 7.923 -0.208 1.00 62.06 71 SER A O 1
ATOM 506 N N . SER A 1 72 ? 3.622 8.092 -1.120 1.00 70.06 72 SER A N 1
ATOM 507 C CA . SER A 1 72 ? 4.320 7.141 -0.222 1.00 70.06 72 SER A CA 1
ATOM 508 C C . SER A 1 72 ? 3.864 5.678 -0.328 1.00 70.06 72 SER A C 1
ATOM 510 O O . SER A 1 72 ? 4.091 4.879 0.582 1.00 70.06 72 SER A O 1
ATOM 512 N N . LEU A 1 73 ? 3.243 5.306 -1.452 1.00 83.81 73 LEU A N 1
ATOM 513 C CA . LEU A 1 73 ? 2.945 3.908 -1.753 1.00 83.81 73 LEU A CA 1
ATOM 514 C C . LEU A 1 73 ? 4.239 3.209 -2.169 1.00 83.81 73 LEU A C 1
ATOM 516 O O . LEU A 1 73 ? 4.900 3.646 -3.108 1.00 83.81 73 LEU A O 1
ATOM 520 N N . ARG A 1 74 ? 4.598 2.138 -1.465 1.00 88.12 74 ARG A N 1
ATOM 521 C CA . ARG A 1 74 ? 5.814 1.357 -1.707 1.00 88.12 74 ARG A CA 1
ATOM 522 C C . ARG A 1 74 ? 5.430 -0.051 -2.140 1.00 88.12 74 ARG A C 1
ATOM 524 O O . ARG A 1 74 ? 4.545 -0.658 -1.536 1.00 88.12 74 ARG A O 1
ATOM 531 N N . TYR A 1 75 ? 6.113 -0.567 -3.149 1.00 89.12 75 TYR A N 1
ATOM 532 C CA . TYR A 1 75 ? 5.905 -1.898 -3.703 1.00 89.12 75 TYR A CA 1
ATOM 533 C C . TYR A 1 75 ? 7.247 -2.606 -3.854 1.00 89.12 75 TYR A C 1
ATOM 535 O O . TYR A 1 75 ? 8.205 -1.990 -4.322 1.00 89.12 75 TYR A O 1
ATOM 543 N N . SER A 1 76 ? 7.295 -3.880 -3.473 1.00 90.44 76 SER A N 1
ATOM 544 C CA . SER A 1 76 ? 8.362 -4.787 -3.878 1.00 90.44 76 SER A CA 1
ATOM 545 C C . SER A 1 76 ? 7.933 -5.473 -5.161 1.00 90.44 76 SER A C 1
ATOM 547 O O . SER A 1 76 ? 6.777 -5.887 -5.296 1.00 90.44 76 SER A O 1
ATOM 549 N N . LEU A 1 77 ? 8.854 -5.552 -6.106 1.00 90.44 77 LEU A N 1
ATOM 550 C CA . LEU A 1 77 ? 8.661 -6.201 -7.387 1.00 90.44 77 LEU A CA 1
ATOM 551 C C . LEU A 1 77 ? 9.704 -7.305 -7.488 1.00 90.44 77 LEU A C 1
ATOM 553 O O . LEU A 1 77 ? 10.891 -6.995 -7.489 1.00 90.44 77 LEU A O 1
ATOM 557 N N . THR A 1 78 ? 9.268 -8.555 -7.582 1.00 89.50 78 THR A N 1
ATOM 558 C CA . THR A 1 78 ? 10.159 -9.720 -7.655 1.00 89.50 78 THR A CA 1
ATOM 559 C C . THR A 1 78 ? 9.988 -10.379 -9.013 1.00 89.50 78 THR A C 1
ATOM 561 O O . THR A 1 78 ? 8.863 -10.702 -9.391 1.00 89.50 78 THR A O 1
ATOM 564 N N . LEU A 1 79 ? 11.076 -10.579 -9.754 1.00 83.25 79 LEU A N 1
ATOM 565 C CA . LEU A 1 79 ? 11.068 -11.183 -11.091 1.00 83.25 79 LEU A CA 1
ATOM 566 C C . LEU A 1 79 ? 11.043 -12.720 -11.081 1.00 83.25 79 LEU A C 1
ATOM 568 O O . LEU A 1 79 ? 10.794 -13.327 -12.124 1.00 83.25 79 LEU A O 1
ATOM 572 N N . ASP A 1 80 ? 11.237 -13.351 -9.925 1.00 77.69 80 ASP A N 1
ATOM 573 C CA . ASP A 1 80 ? 11.330 -14.805 -9.816 1.00 77.69 80 ASP A CA 1
ATOM 574 C C . ASP A 1 80 ? 9.997 -15.532 -10.036 1.00 77.69 80 ASP A C 1
ATOM 576 O O . ASP A 1 80 ? 8.990 -15.267 -9.375 1.00 77.69 80 ASP A O 1
ATOM 580 N N . GLY A 1 81 ? 10.023 -16.519 -10.939 1.00 65.62 81 GLY A N 1
ATOM 581 C CA . GLY A 1 81 ? 8.977 -17.527 -11.154 1.00 65.62 81 GLY A CA 1
ATOM 582 C C . GLY A 1 81 ? 7.679 -17.018 -11.792 1.00 65.62 81 GLY A C 1
ATOM 583 O O . GLY A 1 81 ? 7.272 -17.540 -12.827 1.00 65.62 81 GLY A O 1
ATOM 584 N N . GLU A 1 82 ? 7.033 -16.018 -11.190 1.00 65.81 82 GLU A N 1
ATOM 585 C CA . GLU A 1 82 ? 5.705 -15.512 -11.580 1.00 65.81 82 GLU A CA 1
ATOM 586 C C . GLU A 1 82 ? 5.592 -13.975 -11.600 1.00 65.81 82 GLU A C 1
ATOM 588 O O . GLU A 1 82 ? 4.489 -13.462 -11.766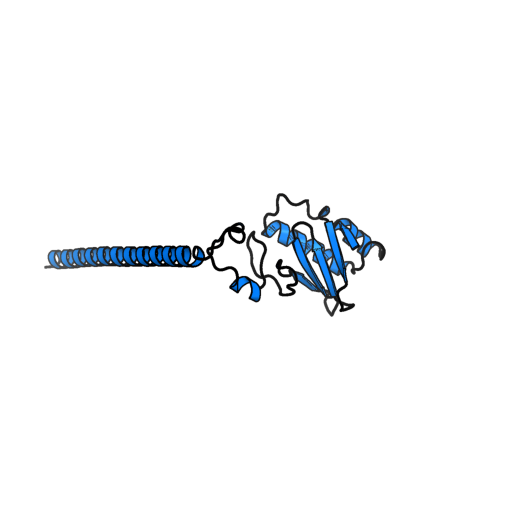 1.00 65.81 82 GLU A O 1
ATOM 593 N N . ALA A 1 83 ? 6.701 -13.234 -11.484 1.00 72.81 83 ALA A N 1
ATOM 594 C CA . ALA A 1 83 ? 6.711 -11.766 -11.494 1.00 72.81 83 ALA A CA 1
ATOM 595 C C . ALA A 1 83 ? 5.697 -11.157 -10.493 1.00 72.81 83 ALA A C 1
ATOM 597 O O . ALA A 1 83 ? 4.624 -10.675 -10.863 1.00 72.81 83 ALA A O 1
ATOM 598 N N . ALA A 1 84 ? 6.023 -11.196 -9.202 1.00 86.00 84 ALA A N 1
ATOM 599 C CA . ALA A 1 84 ? 5.119 -10.775 -8.136 1.00 86.00 84 ALA A CA 1
ATOM 600 C C . ALA A 1 84 ? 5.234 -9.275 -7.819 1.00 86.00 84 ALA A C 1
ATOM 602 O O . ALA A 1 84 ? 6.320 -8.697 -7.820 1.00 86.00 84 ALA A O 1
ATOM 603 N N . VAL A 1 85 ? 4.099 -8.659 -7.476 1.00 88.88 85 VAL A N 1
ATOM 604 C CA . VAL A 1 85 ? 4.025 -7.293 -6.936 1.00 88.88 85 VAL A CA 1
ATOM 605 C C . VAL A 1 85 ? 3.425 -7.362 -5.542 1.00 88.88 85 VAL A C 1
ATOM 607 O O . VAL A 1 85 ? 2.252 -7.707 -5.385 1.00 88.88 85 VAL A O 1
ATOM 610 N N . THR A 1 86 ? 4.204 -7.004 -4.526 1.00 88.62 86 THR A N 1
ATOM 611 C CA . THR A 1 86 ? 3.737 -6.970 -3.137 1.00 88.62 86 THR A CA 1
ATOM 612 C C . THR A 1 86 ? 3.771 -5.555 -2.593 1.00 88.62 86 THR A C 1
ATOM 614 O O . THR A 1 86 ? 4.695 -4.774 -2.815 1.00 88.62 86 THR A O 1
ATOM 617 N N . ARG A 1 87 ? 2.718 -5.186 -1.867 1.00 86.69 87 ARG A N 1
ATOM 618 C CA . ARG A 1 87 ? 2.621 -3.864 -1.261 1.00 86.69 87 ARG A CA 1
ATOM 619 C C . ARG A 1 87 ? 3.402 -3.831 0.049 1.00 86.69 87 ARG A C 1
ATOM 621 O O . ARG A 1 87 ? 3.040 -4.522 1.003 1.00 86.69 87 ARG A O 1
ATOM 628 N N . LEU A 1 88 ? 4.404 -2.966 0.129 1.00 87.00 88 LEU A N 1
ATOM 629 C CA . LEU A 1 88 ? 5.250 -2.820 1.307 1.00 87.00 88 LEU A CA 1
ATOM 630 C C . LEU A 1 88 ? 4.650 -1.879 2.353 1.00 87.00 88 LEU A C 1
ATOM 632 O O . LEU A 1 88 ? 3.826 -1.002 2.074 1.00 87.00 88 LEU A O 1
ATOM 636 N N . CYS A 1 89 ? 5.114 -2.063 3.584 1.00 83.06 89 CYS A N 1
ATOM 637 C CA . CYS A 1 89 ? 4.903 -1.156 4.696 1.00 83.06 89 CYS A CA 1
ATOM 638 C C . CYS A 1 89 ? 5.351 0.270 4.339 1.00 83.06 89 CYS A C 1
ATOM 640 O O . CYS A 1 89 ? 6.409 0.496 3.747 1.00 83.06 89 CYS A O 1
ATOM 642 N N . TRP A 1 90 ? 4.562 1.257 4.755 1.00 78.62 90 TRP A N 1
ATOM 643 C CA . TRP A 1 90 ? 4.903 2.668 4.559 1.00 78.62 90 TRP A CA 1
ATOM 644 C C . TRP A 1 90 ? 6.012 3.163 5.498 1.00 78.62 90 TRP A C 1
ATOM 646 O O . TRP A 1 90 ? 6.626 4.186 5.209 1.00 78.62 90 TRP A O 1
ATOM 656 N N . THR A 1 91 ? 6.257 2.474 6.620 1.00 75.19 91 THR A N 1
ATOM 657 C CA . THR A 1 91 ? 7.332 2.830 7.553 1.00 75.19 91 THR A CA 1
ATOM 658 C C . THR A 1 91 ? 8.665 2.798 6.815 1.00 75.19 91 THR A C 1
ATOM 660 O O . THR A 1 91 ? 8.978 1.806 6.152 1.00 75.19 91 THR A O 1
ATOM 663 N N . LEU A 1 92 ? 9.431 3.889 6.926 1.00 70.56 92 LEU A N 1
ATOM 664 C CA . LEU A 1 92 ? 10.772 3.996 6.350 1.00 70.56 92 LEU A CA 1
ATOM 665 C C . LEU A 1 92 ? 11.617 2.791 6.776 1.00 70.56 92 LEU A C 1
ATOM 667 O O . LEU A 1 92 ? 11.498 2.313 7.902 1.00 70.56 92 LEU A O 1
ATOM 671 N N . ASP A 1 93 ? 12.408 2.272 5.842 1.00 74.25 93 ASP A N 1
ATOM 672 C CA . ASP A 1 93 ? 13.287 1.108 6.021 1.00 74.25 93 ASP A CA 1
ATOM 673 C C . ASP A 1 93 ? 12.585 -0.221 6.364 1.00 74.25 93 ASP A C 1
ATOM 675 O O . ASP A 1 93 ? 13.239 -1.249 6.534 1.00 74.25 93 ASP A O 1
ATOM 679 N N . CYS A 1 94 ? 11.248 -0.255 6.402 1.00 80.19 94 CYS A N 1
ATOM 680 C CA . CYS A 1 94 ? 10.508 -1.502 6.546 1.00 80.19 94 CYS A CA 1
ATOM 681 C C . CYS A 1 94 ? 10.274 -2.172 5.188 1.00 80.19 94 CYS A C 1
ATOM 683 O O . CYS A 1 94 ? 9.796 -1.532 4.249 1.00 80.19 94 CYS A O 1
ATOM 685 N N . TRP A 1 95 ? 10.547 -3.476 5.134 1.00 81.81 95 TRP A N 1
ATOM 686 C CA . TRP A 1 95 ? 10.324 -4.357 3.980 1.00 81.81 95 TRP A CA 1
ATOM 687 C C . TRP A 1 95 ? 9.188 -5.366 4.202 1.00 81.81 95 TRP A C 1
ATOM 689 O O . TRP A 1 95 ? 8.948 -6.231 3.372 1.00 81.81 95 TRP A O 1
ATOM 699 N N . GLY A 1 96 ? 8.474 -5.271 5.326 1.00 82.94 96 GLY A N 1
ATOM 700 C CA . GLY A 1 96 ? 7.331 -6.138 5.600 1.00 82.94 96 GLY A CA 1
ATOM 701 C C . GLY A 1 96 ? 6.130 -5.794 4.717 1.00 82.94 96 GLY A C 1
ATOM 702 O O . GLY A 1 96 ? 5.869 -4.621 4.442 1.00 82.94 96 GLY A O 1
ATOM 703 N N . GLU A 1 97 ? 5.359 -6.805 4.327 1.00 84.62 97 GLU A N 1
ATOM 704 C CA . GLU A 1 97 ? 4.126 -6.629 3.556 1.00 84.62 97 GLU A CA 1
ATOM 705 C C . GLU A 1 97 ? 3.035 -5.927 4.372 1.00 84.62 97 GLU A C 1
ATOM 707 O O . GLU A 1 97 ? 2.826 -6.197 5.561 1.00 84.62 97 GLU A O 1
ATOM 712 N N . SER A 1 98 ? 2.311 -5.015 3.728 1.00 75.94 98 SER A N 1
ATOM 713 C CA . SER A 1 98 ? 1.237 -4.254 4.368 1.00 75.94 98 SER A CA 1
ATOM 714 C C . SER A 1 98 ? -0.104 -5.001 4.329 1.00 75.94 98 SER A C 1
ATOM 716 O O . SER A 1 98 ? -0.516 -5.522 3.295 1.00 75.94 98 SER A O 1
ATOM 718 N N . VAL A 1 99 ? -0.837 -5.012 5.450 1.00 64.38 99 VAL A N 1
ATOM 719 C CA . VAL A 1 99 ? -2.111 -5.747 5.587 1.00 64.38 99 VAL A CA 1
ATOM 720 C C . VAL A 1 99 ? -3.265 -4.767 5.834 1.00 64.38 99 VAL A C 1
ATOM 722 O O . VAL A 1 99 ? -3.205 -3.963 6.759 1.00 64.38 99 VAL A O 1
ATOM 725 N N . GLY A 1 100 ? -4.348 -4.811 5.041 1.00 56.78 100 GLY A N 1
ATOM 726 C CA . GLY A 1 100 ? -5.613 -4.134 5.396 1.00 56.78 100 GLY A CA 1
ATOM 727 C C . GLY A 1 100 ? -6.606 -3.907 4.247 1.00 56.78 100 GLY A C 1
ATOM 728 O O . GLY A 1 100 ? -6.425 -4.419 3.149 1.00 56.78 100 GLY A O 1
ATOM 729 N N . ARG A 1 101 ? -7.677 -3.130 4.494 1.00 50.84 101 ARG A N 1
ATOM 730 C CA . ARG A 1 101 ? -8.695 -2.728 3.485 1.00 50.84 101 ARG A CA 1
ATOM 731 C C . ARG A 1 101 ? -9.171 -1.254 3.578 1.00 50.84 101 ARG A C 1
ATOM 733 O O . ARG A 1 101 ? -10.091 -0.879 2.866 1.00 50.84 101 ARG A O 1
ATOM 740 N N . GLY A 1 102 ? -8.561 -0.411 4.430 1.00 46.75 102 GLY A N 1
ATOM 741 C CA . GLY A 1 102 ? -8.979 0.988 4.692 1.00 46.75 102 GLY A CA 1
ATOM 742 C C . GLY A 1 102 ? -7.976 2.093 4.297 1.00 46.75 102 GLY A C 1
ATOM 743 O O . GLY A 1 102 ? -6.860 1.777 3.884 1.00 46.75 102 GLY A O 1
ATOM 744 N N . MET A 1 103 ? -8.409 3.362 4.441 1.00 41.44 103 MET A N 1
ATOM 745 C CA . MET A 1 103 ? -7.836 4.633 3.920 1.00 41.44 103 MET A CA 1
ATOM 746 C C . MET A 1 103 ? -6.574 5.193 4.621 1.00 41.44 103 MET A C 1
ATOM 748 O O . MET A 1 103 ? -6.221 6.344 4.384 1.00 41.44 103 MET A O 1
ATOM 752 N N . LEU A 1 104 ? -5.885 4.442 5.481 1.00 51.69 104 LEU A N 1
ATOM 753 C CA . LEU A 1 104 ? -4.652 4.927 6.124 1.00 51.69 104 LEU A CA 1
ATOM 754 C C . LEU A 1 104 ? -3.431 4.155 5.631 1.00 51.69 104 LEU A C 1
ATOM 756 O O . LEU A 1 104 ? -3.543 2.988 5.246 1.00 51.69 104 LEU A O 1
ATOM 760 N N . THR A 1 105 ? -2.278 4.830 5.646 1.00 55.28 105 THR A N 1
ATOM 761 C CA . THR A 1 105 ? -0.949 4.244 5.455 1.00 55.28 105 THR A CA 1
ATOM 762 C C . THR A 1 105 ? -0.842 2.962 6.284 1.00 55.28 105 THR A C 1
ATOM 764 O O . THR A 1 105 ? -1.072 2.967 7.492 1.00 55.28 105 THR A O 1
ATOM 767 N N . ARG A 1 106 ? -0.608 1.820 5.624 1.00 64.62 106 ARG A N 1
ATOM 768 C CA . ARG A 1 106 ? -0.750 0.505 6.266 1.00 64.62 106 ARG A CA 1
ATOM 769 C C . ARG A 1 106 ? 0.585 -0.023 6.753 1.00 64.62 106 ARG A C 1
ATOM 771 O O . ARG A 1 106 ? 1.419 -0.369 5.912 1.00 64.62 106 ARG A O 1
ATOM 778 N N . PRO A 1 107 ? 0.829 -0.057 8.070 1.00 73.56 107 PRO A N 1
ATOM 779 C CA . PRO A 1 107 ? 2.004 -0.738 8.570 1.00 73.56 107 PRO A CA 1
ATOM 780 C C . PRO A 1 107 ? 1.893 -2.245 8.282 1.00 73.56 107 PRO A C 1
ATOM 782 O O . PRO A 1 107 ? 0.788 -2.787 8.174 1.00 73.56 107 PRO A O 1
ATOM 785 N N . CYS A 1 108 ? 3.027 -2.932 8.143 1.00 78.81 108 CYS A N 1
ATOM 786 C CA . CYS A 1 108 ? 3.043 -4.395 8.193 1.00 78.81 108 CYS A CA 1
ATOM 787 C C . CYS A 1 108 ? 2.607 -4.880 9.578 1.00 78.81 108 CYS A C 1
ATOM 789 O O . CYS A 1 108 ? 2.534 -4.086 10.512 1.00 78.81 108 CYS A O 1
ATOM 791 N N . ARG A 1 109 ? 2.357 -6.182 9.743 1.00 72.62 109 ARG A N 1
ATOM 792 C CA . ARG A 1 109 ? 1.967 -6.765 11.038 1.00 72.62 109 ARG A CA 1
ATOM 793 C C . ARG A 1 109 ? 2.896 -6.346 12.189 1.00 72.62 109 ARG A C 1
ATOM 795 O O . ARG A 1 109 ? 2.401 -5.938 13.233 1.00 72.62 109 ARG A O 1
ATOM 802 N N . ASP A 1 110 ? 4.205 -6.343 11.954 1.00 72.38 110 ASP A N 1
ATOM 803 C CA . ASP A 1 110 ? 5.210 -5.980 12.964 1.00 72.38 110 ASP A CA 1
ATOM 804 C C . ASP A 1 110 ? 5.150 -4.495 13.363 1.00 72.38 110 ASP A C 1
ATOM 806 O O . ASP A 1 110 ? 5.453 -4.128 14.495 1.00 72.38 110 ASP A O 1
ATOM 810 N N . HIS A 1 111 ? 4.719 -3.625 12.445 1.00 73.44 111 HIS A N 1
ATOM 811 C CA . HIS A 1 111 ? 4.507 -2.200 12.711 1.00 73.44 111 HIS A CA 1
ATOM 812 C C . HIS A 1 111 ? 3.058 -1.870 13.105 1.00 73.44 111 HIS A C 1
ATOM 814 O O . HIS A 1 111 ? 2.796 -0.787 13.626 1.00 73.44 111 HIS A O 1
ATOM 820 N N . LEU A 1 112 ? 2.113 -2.783 12.874 1.00 65.56 112 LEU A N 1
ATOM 821 C CA . LEU A 1 112 ? 0.714 -2.660 13.273 1.00 65.56 112 LEU A CA 1
ATOM 822 C C . LEU A 1 112 ? 0.598 -2.747 14.800 1.00 65.56 112 LEU A C 1
ATOM 824 O O . LEU A 1 112 ? -0.152 -1.974 15.391 1.00 65.56 112 LEU A O 1
ATOM 828 N N . ASP A 1 113 ? 1.422 -3.587 15.434 1.00 48.41 113 ASP A N 1
ATOM 829 C CA . ASP A 1 113 ? 1.524 -3.697 16.897 1.00 48.41 113 ASP A CA 1
ATOM 830 C C . ASP A 1 113 ? 2.059 -2.413 17.572 1.00 48.41 113 ASP A C 1
ATOM 832 O O . ASP A 1 113 ? 1.894 -2.235 18.779 1.00 48.41 113 ASP A O 1
ATOM 836 N N . ASN A 1 114 ? 2.622 -1.467 16.803 1.00 45.09 114 ASN A N 1
ATOM 837 C CA . ASN A 1 114 ? 3.054 -0.150 17.293 1.00 45.09 114 ASN A CA 1
ATOM 838 C C . ASN A 1 114 ? 1.990 0.953 17.149 1.00 45.09 114 ASN A C 1
ATOM 840 O O . ASN A 1 114 ? 2.162 2.043 17.702 1.00 45.09 114 ASN A O 1
ATOM 844 N N . VAL A 1 115 ? 0.870 0.699 16.462 1.00 45.09 115 VAL A N 1
ATOM 845 C CA . VAL A 1 115 ? -0.256 1.643 16.382 1.00 45.09 115 VAL A CA 1
ATOM 846 C C . VAL A 1 115 ? -1.217 1.353 17.534 1.00 45.09 115 VAL A C 1
ATOM 848 O O . VAL A 1 115 ? -2.328 0.856 17.360 1.00 45.09 115 VAL A O 1
ATOM 851 N N . VAL A 1 116 ? -0.773 1.659 18.754 1.00 39.47 116 VAL A N 1
ATOM 852 C CA . VAL A 1 116 ? -1.667 1.711 19.916 1.00 39.47 116 VAL A CA 1
ATOM 853 C C . VAL A 1 116 ? -2.761 2.751 19.616 1.00 39.47 116 VAL A C 1
ATOM 855 O O . VAL A 1 116 ? -2.432 3.897 19.292 1.00 39.47 116 VAL A O 1
ATOM 858 N N . PRO A 1 117 ? -4.057 2.411 19.734 1.00 38.81 117 PRO A N 1
ATOM 859 C CA . PRO A 1 117 ? -5.123 3.385 19.569 1.00 38.81 117 PRO A CA 1
ATOM 860 C C . PRO A 1 117 ? -5.010 4.433 20.682 1.00 38.81 117 PRO A C 1
ATOM 862 O O . PRO A 1 117 ? -5.214 4.126 21.856 1.00 38.81 117 PRO A O 1
ATOM 865 N N . GLY A 1 118 ? -4.654 5.665 20.313 1.00 43.88 118 GLY A N 1
ATOM 866 C CA . GLY A 1 118 ? -4.568 6.789 21.249 1.00 43.88 118 GLY A CA 1
ATOM 867 C C . GLY A 1 118 ? -3.639 7.931 20.839 1.00 43.88 118 GLY A C 1
ATOM 868 O O . GLY A 1 118 ? -3.755 9.017 21.398 1.00 43.88 118 GLY A O 1
ATOM 869 N N . LEU A 1 119 ? -2.749 7.736 19.863 1.00 42.69 119 LEU A N 1
ATOM 870 C CA . LEU A 1 119 ? -1.901 8.816 19.352 1.00 42.69 119 LEU A CA 1
ATOM 871 C C . LEU A 1 119 ? -2.474 9.370 18.047 1.00 42.69 119 LEU A C 1
ATOM 873 O O . LEU A 1 119 ? -2.437 8.726 17.001 1.00 42.69 119 LEU A O 1
ATOM 877 N N . LEU A 1 120 ? -3.010 10.588 18.123 1.00 42.28 120 LEU A N 1
ATOM 878 C CA . LEU A 1 120 ? -3.241 11.411 16.941 1.00 42.28 120 LEU A CA 1
ATOM 879 C C . LEU A 1 120 ? -1.895 11.644 16.219 1.00 42.28 120 LEU A C 1
ATOM 881 O O . LEU A 1 120 ? -0.878 11.793 16.902 1.00 42.28 120 LEU A O 1
ATOM 885 N N . PRO A 1 121 ? -1.875 11.736 14.874 1.00 47.84 121 PRO A N 1
ATOM 886 C CA . PRO A 1 121 ? -0.643 11.801 14.075 1.00 47.84 121 PRO A CA 1
ATOM 887 C C . PRO A 1 121 ? 0.310 12.963 14.412 1.00 47.84 121 PRO A C 1
ATOM 889 O O . PRO A 1 121 ? 1.459 12.940 13.994 1.00 47.84 121 PRO A O 1
ATOM 892 N N . ASN A 1 122 ? -0.142 13.951 15.190 1.00 40.81 122 ASN A N 1
ATOM 893 C CA . ASN A 1 122 ? 0.623 15.150 15.540 1.00 40.81 122 ASN A CA 1
ATOM 894 C C . ASN A 1 122 ? 1.093 15.171 17.007 1.00 40.81 122 ASN A C 1
ATOM 896 O O . ASN A 1 122 ? 1.601 16.183 17.471 1.00 40.81 122 ASN A O 1
ATOM 900 N N . ALA A 1 123 ? 0.900 14.093 17.771 1.00 44.31 123 ALA A N 1
ATOM 901 C CA . ALA A 1 123 ? 1.212 14.080 19.201 1.00 44.31 123 ALA A CA 1
ATOM 902 C C . ALA A 1 123 ? 2.650 13.627 19.523 1.00 44.31 123 ALA A C 1
ATOM 904 O O . ALA A 1 123 ? 3.007 13.554 20.690 1.00 44.31 123 ALA A O 1
ATOM 905 N N . ALA A 1 124 ? 3.492 13.304 18.538 1.00 45.34 124 ALA A N 1
ATOM 906 C CA . ALA A 1 124 ? 4.858 12.852 18.819 1.00 45.34 124 ALA A CA 1
ATOM 907 C C . ALA A 1 124 ? 5.822 13.993 19.206 1.00 45.34 124 ALA A C 1
ATOM 909 O O . ALA A 1 124 ? 6.761 13.733 19.957 1.00 45.34 124 ALA A O 1
ATOM 910 N N . ASP A 1 125 ? 5.561 15.230 18.766 1.00 47.75 125 ASP A N 1
ATOM 911 C CA . ASP A 1 125 ? 6.500 16.352 18.933 1.00 47.75 125 ASP A CA 1
ATOM 912 C C . ASP A 1 125 ? 6.296 17.182 20.219 1.00 47.75 125 ASP A C 1
ATOM 914 O O . ASP A 1 125 ? 7.223 17.863 20.647 1.00 47.75 125 ASP A O 1
ATOM 918 N N . ASP A 1 126 ? 5.141 17.082 20.896 1.00 49.84 126 ASP A N 1
ATOM 919 C CA . ASP A 1 126 ? 4.758 18.002 21.993 1.00 49.84 126 ASP A CA 1
ATOM 920 C C . ASP A 1 126 ? 4.523 17.344 23.371 1.00 49.84 126 ASP A C 1
ATOM 922 O O . ASP A 1 126 ? 4.065 17.994 24.314 1.00 49.84 126 ASP A O 1
ATOM 926 N N . ILE A 1 127 ? 4.822 16.055 23.542 1.00 54.81 127 ILE A N 1
ATOM 927 C CA . ILE A 1 127 ? 4.564 15.360 24.816 1.00 54.81 127 ILE A CA 1
ATOM 928 C C . ILE A 1 127 ? 5.699 15.641 25.804 1.00 54.81 127 ILE A C 1
ATOM 930 O O . ILE A 1 127 ? 6.812 15.125 25.659 1.00 54.81 127 ILE A O 1
ATOM 934 N N . ARG A 1 128 ? 5.411 16.404 26.865 1.00 55.47 128 ARG A N 1
ATOM 935 C CA . ARG A 1 128 ? 6.362 16.606 27.964 1.00 55.47 128 ARG A CA 1
ATOM 936 C C . ARG A 1 128 ? 6.498 15.311 28.780 1.00 55.47 128 ARG A C 1
ATOM 938 O O . ARG A 1 128 ? 5.549 14.521 28.862 1.00 55.47 128 ARG A O 1
ATOM 945 N N . PRO A 1 129 ? 7.652 15.063 29.428 1.00 54.91 129 PRO A N 1
ATOM 946 C CA . PRO A 1 129 ? 7.791 13.943 30.355 1.00 54.91 129 PRO A CA 1
ATOM 947 C C . PRO A 1 129 ? 6.706 14.011 31.446 1.00 54.91 129 PRO A C 1
ATOM 949 O O . PRO A 1 129 ? 6.660 14.971 32.210 1.00 54.91 129 PRO A O 1
ATOM 952 N N . GLY A 1 130 ? 5.818 13.010 31.494 1.00 61.06 130 GLY A N 1
ATOM 953 C CA . GLY A 1 130 ? 4.678 12.933 32.425 1.00 61.06 130 GLY A CA 1
ATOM 954 C C . GLY A 1 130 ? 3.296 12.928 31.756 1.00 61.06 130 GLY A C 1
ATOM 955 O O . GLY A 1 130 ? 2.376 12.284 32.264 1.00 61.06 130 GLY A O 1
ATOM 956 N N . ASP A 1 131 ? 3.158 13.523 30.569 1.00 64.44 131 ASP A N 1
ATOM 957 C CA . ASP A 1 131 ? 1.864 13.619 29.871 1.00 64.44 131 ASP A CA 1
ATOM 958 C C . ASP A 1 131 ? 1.371 12.246 29.378 1.00 64.44 131 ASP A C 1
ATOM 960 O O . ASP A 1 131 ? 0.173 11.957 29.386 1.00 64.44 131 ASP A O 1
ATOM 964 N N . ARG A 1 132 ? 2.299 11.331 29.054 1.00 59.72 132 ARG A N 1
ATOM 965 C CA . ARG A 1 132 ? 1.973 9.934 28.702 1.00 59.72 132 ARG A CA 1
ATOM 966 C C . ARG A 1 132 ? 1.310 9.187 29.852 1.00 59.72 132 ARG A C 1
ATOM 968 O O . ARG A 1 132 ? 0.365 8.428 29.648 1.00 59.72 132 ARG A O 1
ATOM 975 N N . GLU A 1 133 ? 1.802 9.392 31.069 1.00 68.75 133 GLU A N 1
ATOM 976 C CA . GLU A 1 133 ? 1.244 8.740 32.251 1.00 68.75 133 GLU A CA 1
ATOM 977 C C . GLU A 1 133 ? -0.106 9.336 32.637 1.00 68.75 133 GLU A C 1
ATOM 979 O O . GLU A 1 133 ? -0.978 8.601 33.105 1.00 68.75 133 GLU A O 1
ATOM 984 N N . ALA A 1 134 ? -0.286 10.644 32.432 1.00 68.56 134 ALA A N 1
ATOM 985 C CA . ALA A 1 134 ? -1.552 11.330 32.651 1.00 68.56 134 ALA A CA 1
ATOM 986 C C . ALA A 1 134 ? -2.628 10.825 31.676 1.00 68.56 134 ALA A C 1
ATOM 988 O O . ALA A 1 134 ? -3.677 10.362 32.123 1.00 68.56 134 ALA A O 1
ATOM 989 N N . ALA A 1 135 ? -2.329 10.777 30.375 1.00 65.62 135 ALA A N 1
ATOM 990 C CA . ALA A 1 135 ? -3.245 10.254 29.360 1.00 65.62 135 ALA A CA 1
ATOM 991 C C . ALA A 1 135 ? -3.579 8.765 29.586 1.00 65.62 135 ALA A C 1
ATOM 993 O O . ALA A 1 135 ? -4.731 8.341 29.473 1.00 65.62 135 ALA A O 1
ATOM 994 N N . ALA A 1 136 ? -2.592 7.954 29.986 1.00 66.62 136 ALA A N 1
ATOM 995 C CA . ALA A 1 136 ? -2.815 6.546 30.312 1.00 66.62 136 ALA A CA 1
ATOM 996 C C . ALA A 1 136 ? -3.667 6.344 31.579 1.00 66.62 136 ALA A C 1
ATOM 998 O O . ALA A 1 136 ? -4.348 5.319 31.706 1.00 66.62 136 ALA A O 1
ATOM 999 N N . ARG A 1 137 ? -3.617 7.277 32.538 1.00 72.19 137 ARG A N 1
ATOM 1000 C CA . ARG A 1 137 ? -4.513 7.289 33.704 1.00 72.19 137 ARG A CA 1
ATOM 1001 C C . ARG A 1 137 ? -5.920 7.708 33.295 1.00 72.19 137 ARG A C 1
ATOM 1003 O O . ARG A 1 137 ? -6.866 7.012 33.644 1.00 72.19 137 ARG A O 1
ATOM 1010 N N . GLU A 1 138 ? -6.052 8.761 32.497 1.00 70.38 138 GLU A N 1
ATOM 1011 C CA . GLU A 1 138 ? -7.342 9.263 32.019 1.00 70.38 138 GLU A CA 1
ATOM 1012 C C . GLU A 1 138 ? -8.098 8.209 31.191 1.00 70.38 138 GLU A C 1
ATOM 1014 O O . GLU A 1 138 ? -9.252 7.896 31.482 1.00 70.38 138 GLU A O 1
ATOM 1019 N N . SER A 1 139 ? -7.411 7.552 30.251 1.00 67.75 139 SER A N 1
ATOM 1020 C CA . SER A 1 139 ? -7.961 6.439 29.462 1.00 67.75 139 SER A CA 1
ATOM 1021 C C . SER A 1 139 ? -8.409 5.256 30.332 1.00 67.75 139 SER A C 1
ATOM 1023 O O . SER A 1 139 ? -9.430 4.618 30.058 1.00 67.75 139 SER A O 1
ATOM 1025 N N . ARG A 1 140 ? -7.662 4.937 31.399 1.00 73.19 140 ARG A N 1
ATOM 1026 C CA . ARG A 1 140 ? -8.057 3.893 32.358 1.00 73.19 140 ARG A CA 1
ATOM 1027 C C . ARG A 1 140 ? -9.319 4.287 33.120 1.00 73.19 140 ARG A C 1
ATOM 1029 O O . ARG A 1 140 ? -10.226 3.466 33.216 1.00 73.19 140 ARG A O 1
ATOM 1036 N N . THR A 1 141 ? -9.406 5.526 33.593 1.00 77.12 141 THR A N 1
ATOM 1037 C CA . THR A 1 141 ? -10.588 6.038 34.298 1.00 77.12 141 THR A CA 1
ATOM 1038 C C . THR A 1 141 ? -11.827 6.027 33.404 1.00 77.12 141 THR A C 1
ATOM 1040 O O . THR A 1 141 ? -12.871 5.542 33.828 1.00 77.12 141 THR A O 1
ATOM 1043 N N . MET A 1 142 ? -11.719 6.474 32.146 1.00 72.31 142 MET A N 1
ATOM 1044 C CA . MET A 1 142 ? -12.851 6.439 31.209 1.00 72.31 142 MET A CA 1
ATOM 1045 C C . MET A 1 142 ? -13.367 5.014 30.975 1.00 72.31 142 MET A C 1
ATOM 1047 O O . MET A 1 142 ? -14.576 4.795 30.978 1.00 72.31 142 MET A O 1
ATOM 1051 N N . ARG A 1 143 ? -12.465 4.032 30.825 1.00 72.56 143 ARG A N 1
ATOM 1052 C CA . ARG A 1 143 ? -12.850 2.619 30.665 1.00 72.56 143 ARG A CA 1
ATOM 1053 C C . ARG A 1 143 ? -13.530 2.050 31.905 1.00 72.56 143 ARG A C 1
ATOM 1055 O O . ARG A 1 143 ? -14.542 1.373 31.772 1.00 72.56 143 ARG A O 1
ATOM 1062 N N . LEU A 1 144 ? -13.006 2.345 33.094 1.00 81.56 144 LEU A N 1
ATOM 1063 C CA . LEU A 1 144 ? -13.627 1.910 34.347 1.00 81.56 144 LEU A CA 1
ATOM 1064 C C . LEU A 1 144 ? -15.030 2.506 34.511 1.00 81.56 144 LEU A C 1
ATOM 1066 O O . LEU A 1 144 ? -15.952 1.776 34.859 1.00 81.56 144 LEU A O 1
ATOM 1070 N N . ASN A 1 145 ? -15.210 3.786 34.180 1.00 86.69 145 ASN A N 1
ATOM 1071 C CA . ASN A 1 145 ? -16.519 4.439 34.220 1.00 86.69 145 ASN A CA 1
ATOM 1072 C C . ASN A 1 145 ? -17.503 3.815 33.217 1.00 86.69 145 ASN A C 1
ATOM 1074 O O . ASN A 1 145 ? -18.679 3.647 33.534 1.00 86.69 145 ASN A O 1
ATOM 1078 N N . ALA A 1 146 ? -17.037 3.453 32.016 1.00 83.75 146 ALA A N 1
ATOM 1079 C CA . ALA A 1 146 ? -17.865 2.771 31.024 1.00 83.75 146 ALA A CA 1
ATOM 1080 C C . ALA A 1 146 ? -18.330 1.395 31.530 1.00 83.75 146 ALA A C 1
ATOM 1082 O O . ALA A 1 146 ? -19.524 1.103 31.493 1.00 83.75 146 ALA A O 1
ATOM 1083 N N . TRP A 1 147 ? -17.418 0.593 32.086 1.00 84.12 147 TRP A N 1
ATOM 1084 C CA . TRP A 1 147 ? -17.758 -0.707 32.676 1.00 84.12 147 TRP A CA 1
ATOM 1085 C C . TRP A 1 147 ? -18.681 -0.587 33.889 1.00 84.12 147 TRP A C 1
ATOM 1087 O O . TRP A 1 147 ? -19.595 -1.395 34.050 1.00 84.12 147 TRP A O 1
ATOM 1097 N N . GLU A 1 148 ? -18.489 0.428 34.732 1.00 90.50 148 GLU A N 1
ATOM 1098 C CA . GLU A 1 148 ? -19.396 0.695 35.847 1.00 90.50 148 GLU A CA 1
ATOM 1099 C C . GLU A 1 148 ? -20.809 1.020 35.344 1.00 90.50 148 GLU A C 1
ATOM 1101 O O . GLU A 1 148 ? -21.798 0.503 35.873 1.00 90.50 148 GLU A O 1
ATOM 1106 N N . GLN A 1 149 ? -20.917 1.837 34.296 1.00 90.44 149 GLN A N 1
ATOM 1107 C CA . GLN A 1 149 ? -22.203 2.193 33.709 1.00 90.44 149 GLN A CA 1
ATOM 1108 C C . GLN A 1 149 ? -22.897 0.981 33.070 1.00 90.44 149 GLN A C 1
ATOM 1110 O O . GLN A 1 149 ? -24.102 0.800 33.251 1.00 90.44 149 GLN A O 1
ATOM 1115 N N . GLU A 1 150 ? -22.152 0.119 32.377 1.00 86.31 150 GLU A N 1
ATOM 1116 C CA . GLU A 1 150 ? -22.665 -1.147 31.837 1.00 86.31 150 GLU A CA 1
ATOM 1117 C C . GLU A 1 150 ? -23.190 -2.064 32.948 1.00 86.31 150 GLU A C 1
ATOM 1119 O O . GLU A 1 150 ? -24.311 -2.570 32.854 1.00 86.31 1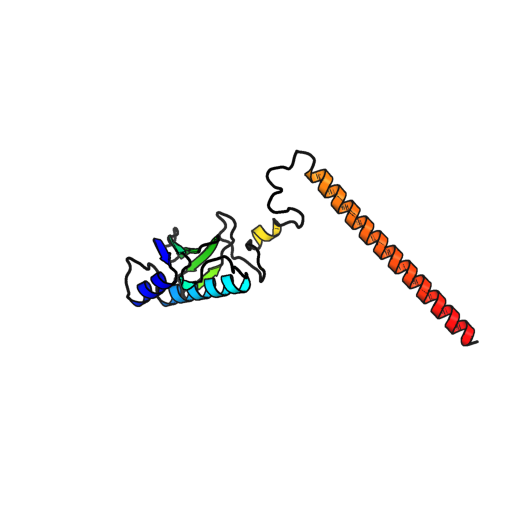50 GLU A O 1
ATOM 1124 N N . ALA A 1 151 ? -22.434 -2.218 34.039 1.00 89.62 151 ALA A N 1
ATOM 1125 C CA . ALA A 1 151 ? -22.847 -3.023 35.185 1.00 89.62 151 ALA A CA 1
ATOM 1126 C C . ALA A 1 151 ? -24.126 -2.479 35.847 1.00 89.62 151 ALA A C 1
ATOM 1128 O O . ALA A 1 151 ? -25.029 -3.248 36.188 1.00 89.62 151 ALA A O 1
ATOM 1129 N N . ARG A 1 152 ? -24.249 -1.151 35.990 1.00 91.38 152 ARG A N 1
ATOM 1130 C CA . ARG A 1 152 ? -25.467 -0.510 36.515 1.00 91.38 152 ARG A CA 1
ATOM 1131 C C . ARG A 1 152 ? -26.670 -0.742 35.606 1.00 91.38 152 ARG A C 1
ATOM 1133 O O . ARG A 1 152 ? -27.745 -1.078 36.100 1.00 91.38 152 ARG A O 1
ATOM 1140 N N . ASN A 1 153 ? -26.493 -0.608 34.294 1.00 90.06 153 ASN A N 1
ATOM 1141 C CA . ASN A 1 153 ? -27.561 -0.855 33.326 1.00 90.06 153 ASN A CA 1
ATOM 1142 C C . ASN A 1 153 ? -28.038 -2.314 33.376 1.00 90.06 153 ASN A C 1
ATOM 1144 O O . ASN A 1 153 ? -29.244 -2.561 33.378 1.00 90.06 153 ASN A O 1
ATOM 1148 N N . ALA A 1 154 ? -27.113 -3.273 33.488 1.00 88.81 154 ALA A N 1
ATOM 1149 C CA . ALA A 1 154 ? -27.447 -4.688 33.634 1.00 88.81 154 ALA A CA 1
ATOM 1150 C C . ALA A 1 154 ? -28.250 -4.965 34.916 1.00 88.81 154 ALA A C 1
ATOM 1152 O O . ALA A 1 154 ? -29.231 -5.707 34.888 1.00 88.81 154 ALA A O 1
ATOM 1153 N N . LEU A 1 155 ? -27.884 -4.324 36.031 1.00 93.31 155 LEU A N 1
ATOM 1154 C CA . LEU A 1 155 ? -28.597 -4.463 37.301 1.00 93.31 155 LEU A CA 1
ATOM 1155 C C . LEU A 1 155 ? -30.022 -3.894 37.232 1.00 93.31 155 LEU A C 1
ATOM 1157 O O . LEU A 1 155 ? -30.954 -4.517 37.740 1.00 93.31 155 LEU A O 1
ATOM 1161 N N . ILE A 1 156 ? -30.205 -2.747 36.572 1.00 90.44 156 ILE A N 1
ATOM 1162 C CA . ILE A 1 156 ? -31.534 -2.166 36.329 1.00 90.44 156 ILE A CA 1
ATOM 1163 C C . ILE A 1 156 ? -32.381 -3.108 35.464 1.00 90.44 156 ILE A C 1
ATOM 1165 O O . ILE A 1 156 ? -33.542 -3.345 35.797 1.00 90.44 156 ILE A O 1
ATOM 1169 N N . GLY A 1 157 ? -31.800 -3.673 34.400 1.00 89.38 157 GLY A N 1
ATOM 1170 C CA . GLY A 1 157 ? -32.468 -4.657 33.545 1.00 89.38 157 GLY A CA 1
ATOM 1171 C C . GLY A 1 157 ? -32.947 -5.870 34.341 1.00 89.38 157 GLY A C 1
ATOM 1172 O O . GLY A 1 157 ? -34.139 -6.160 34.365 1.00 89.38 157 GLY A O 1
ATOM 1173 N N . HIS A 1 158 ? -32.048 -6.484 35.112 1.00 91.69 158 HIS A N 1
ATOM 1174 C CA . HIS A 1 158 ? -32.372 -7.637 35.953 1.00 91.69 158 HIS A CA 1
ATOM 1175 C C . HIS A 1 158 ? -33.462 -7.329 36.994 1.00 91.69 158 HIS A C 1
ATOM 1177 O O . HIS A 1 158 ? -34.334 -8.154 37.264 1.00 91.69 158 HIS A O 1
ATOM 1183 N N . GLN A 1 159 ? -33.446 -6.140 37.606 1.00 91.75 159 GLN A N 1
ATOM 1184 C CA . GLN A 1 159 ? -34.520 -5.721 38.514 1.00 91.75 159 GLN A CA 1
ATOM 1185 C C . GLN A 1 159 ? -35.860 -5.546 37.792 1.00 91.75 159 GLN A C 1
ATOM 1187 O O . GLN A 1 159 ? -36.903 -5.845 38.375 1.00 91.75 159 GLN A O 1
ATOM 1192 N N . GLY A 1 160 ? -35.843 -5.054 36.552 1.00 89.81 160 GLY A N 1
ATOM 1193 C CA . GLY A 1 160 ? -37.023 -4.987 35.693 1.00 89.81 160 GLY A CA 1
ATOM 1194 C C . GLY A 1 160 ? -37.600 -6.374 35.420 1.00 89.81 160 GLY A C 1
ATOM 1195 O O . GLY A 1 160 ? -38.790 -6.588 35.645 1.00 89.81 160 GLY A O 1
ATOM 1196 N N . ASP A 1 161 ? -36.745 -7.324 35.042 1.00 89.75 161 ASP A N 1
ATOM 1197 C CA . ASP A 1 161 ? -37.136 -8.709 34.759 1.00 89.75 161 ASP A CA 1
ATOM 1198 C C . ASP A 1 161 ? -37.775 -9.379 35.982 1.00 89.75 161 ASP A C 1
ATOM 1200 O O . ASP A 1 161 ? -38.836 -9.997 35.872 1.00 89.75 161 ASP A O 1
ATOM 1204 N N . LEU A 1 162 ? -37.191 -9.196 37.173 1.00 91.81 162 LEU A N 1
ATOM 1205 C CA . LEU A 1 162 ? -37.763 -9.717 38.419 1.00 91.81 162 LEU A CA 1
ATOM 1206 C C . LEU A 1 162 ? -39.168 -9.165 38.696 1.00 91.81 162 LEU A C 1
ATOM 1208 O O . LEU A 1 162 ? -40.054 -9.932 39.067 1.00 91.81 162 LEU A O 1
ATOM 1212 N N . ARG A 1 163 ? -39.404 -7.863 38.470 1.00 89.19 163 ARG A N 1
ATOM 1213 C CA . ARG A 1 163 ? -40.743 -7.268 38.648 1.00 89.19 163 ARG A CA 1
ATOM 1214 C C . ARG A 1 163 ? -41.769 -7.872 37.693 1.00 89.19 163 ARG A C 1
ATOM 1216 O O . ARG A 1 163 ? -42.909 -8.080 38.096 1.00 89.19 163 ARG A O 1
ATOM 1223 N N . VAL A 1 164 ? -41.379 -8.148 36.446 1.00 88.44 164 VAL A N 1
ATOM 1224 C CA . VAL A 1 164 ? -42.266 -8.787 35.462 1.00 88.44 164 VAL A CA 1
ATOM 1225 C C . VAL A 1 164 ? -42.608 -10.214 35.890 1.00 88.44 164 VAL A C 1
ATOM 1227 O O . VAL A 1 164 ? -43.777 -10.593 35.866 1.00 88.44 164 VAL A O 1
ATOM 1230 N N . ILE A 1 165 ? -41.613 -10.992 36.329 1.00 88.75 165 ILE A N 1
ATOM 1231 C CA . ILE A 1 165 ? -41.814 -12.371 36.800 1.00 88.75 165 ILE A CA 1
ATOM 1232 C C . ILE A 1 165 ? -42.769 -12.411 37.997 1.00 88.75 165 ILE A C 1
ATOM 1234 O O . ILE A 1 165 ? -43.679 -13.241 38.021 1.00 88.75 165 ILE A O 1
ATOM 1238 N N . ASP A 1 166 ? -42.581 -11.525 38.976 1.00 90.31 166 ASP A N 1
ATOM 1239 C CA . ASP A 1 166 ? -43.457 -11.464 40.148 1.00 90.31 166 ASP A CA 1
ATOM 1240 C C . ASP A 1 166 ? -44.885 -11.049 39.768 1.00 90.31 166 ASP A C 1
ATOM 1242 O O . ASP A 1 166 ? -45.835 -11.664 40.252 1.00 90.31 166 ASP A O 1
ATOM 1246 N N . GLY A 1 167 ? -45.044 -10.102 38.834 1.00 86.12 167 GLY A N 1
ATOM 1247 C CA . GLY A 1 167 ? -46.348 -9.732 38.273 1.00 86.12 167 GLY A CA 1
ATOM 1248 C C . GLY A 1 167 ? -47.079 -10.919 37.635 1.00 86.12 167 GLY A C 1
ATOM 1249 O O . GLY A 1 167 ? -48.225 -11.206 37.985 1.00 86.12 167 GLY A O 1
ATOM 1250 N N . LEU A 1 168 ? -46.390 -11.677 36.775 1.00 85.50 168 LEU A N 1
ATOM 1251 C CA . LEU A 1 168 ? -46.953 -12.869 36.130 1.00 85.50 168 LEU A CA 1
ATOM 1252 C C . LEU A 1 168 ? -47.351 -13.947 37.147 1.00 85.50 168 LEU A C 1
ATOM 1254 O O . LEU A 1 168 ? -48.379 -14.603 36.986 1.00 85.50 168 LEU A O 1
ATOM 1258 N N . ARG A 1 169 ? -46.569 -14.129 38.218 1.00 82.25 169 ARG A N 1
ATOM 1259 C CA . ARG A 1 169 ? -46.902 -15.077 39.294 1.00 82.25 169 ARG A CA 1
ATOM 1260 C C . ARG A 1 169 ? -48.159 -14.673 40.054 1.00 82.25 169 ARG A C 1
ATOM 1262 O O . ARG A 1 169 ? -48.943 -15.552 40.393 1.00 82.25 169 ARG A O 1
ATOM 1269 N N . THR A 1 170 ? -48.356 -13.380 40.306 1.00 76.88 170 THR A N 1
ATOM 1270 C CA . THR A 1 170 ? -49.560 -12.885 40.987 1.00 76.88 170 THR A CA 1
ATOM 1271 C C . THR A 1 170 ? -50.822 -12.947 40.130 1.00 76.88 170 THR A C 1
ATOM 1273 O O . THR A 1 170 ? -51.892 -13.152 40.683 1.00 76.88 170 THR A O 1
ATOM 1276 N N . GLU A 1 171 ? -50.722 -12.816 38.803 1.00 64.81 171 GLU A N 1
ATOM 1277 C CA . GLU A 1 171 ? -51.873 -12.958 37.889 1.00 64.81 171 GLU A CA 1
ATOM 1278 C C . GLU A 1 171 ? -52.272 -14.422 37.636 1.00 64.81 171 GLU A C 1
ATOM 1280 O O . GLU A 1 171 ? -53.383 -14.697 37.189 1.00 64.81 171 GLU A O 1
ATOM 1285 N N . SER A 1 172 ? -51.365 -15.364 37.913 1.00 57.19 172 SER A N 1
ATOM 1286 C CA . SER A 1 172 ? -51.570 -16.805 37.702 1.00 57.19 172 SER A CA 1
ATOM 1287 C C . SER A 1 172 ? -52.158 -17.542 38.918 1.00 57.19 172 SER A C 1
ATOM 1289 O O . SER A 1 172 ? -52.389 -18.750 38.822 1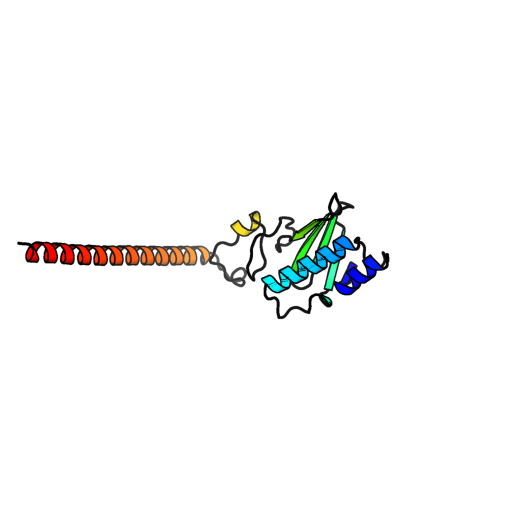.00 57.19 172 SER A O 1
ATOM 1291 N N . ALA A 1 173 ? -52.328 -16.860 40.056 1.00 52.25 173 ALA A N 1
ATOM 1292 C CA . ALA A 1 173 ? -52.806 -17.408 41.331 1.00 52.25 173 ALA A CA 1
ATOM 1293 C C . ALA A 1 173 ? -54.261 -17.008 41.605 1.00 52.25 173 ALA A C 1
ATOM 1295 O O . ALA A 1 173 ? -55.006 -17.869 42.128 1.00 52.25 173 ALA A O 1
#

Secondary structure (DSSP, 8-state):
-EEEHHHHHHHHHTT-TTT-SS-HHHHHHHHHHHHHHHHHTT-TTSPPGGG-EEEEEE-SSTTEEEEEETTTEEEEEE-SSS-EEEEBPSSTT--SBB--SSSS---BHHHHTT--TT--TT-SSS--TTHHHHHHHHHHHHHHHHHHHHHHHHHHHHHHHHHHHHHHHHHT-